Protein AF-A0AAN5CM07-F1 (afdb_monomer_lite)

Foldseek 3Di:
DDDDDDDPDDDDDDPPVVVFKDKAFDAPVCLVLQLCCCLPPVCVPPPLSVVLVPHSVQCSLVSSVQSVQQNVDRPKIFIAGVPPRHTDDIWGKHKDFPPDPDPDSPDDHDPSVVVVVVVVCVVCVCVCVVPVVDGMDMDTPDD

Sequence (143 aa):
RLISAVAHKYASPSGILASKYDFLPAAASDKGEIMDATLTTFFAVEPHIRALGITREKGRDLVDAIVSKSLKYPHSMMVVHRDSGKLIGVRLMSEWQRDSKEEVLHIELDEGSTILLSILDNLKSEFWNIRADAKKVLRREIT

Secondary structure (DSSP, 8-state):
---------PPPSSTTTTTTEEEEE--GGGHHHHHHHIIIIIHHH-HHHHHTT--TTTTHHHHHHHHHHHHTSTT-EEEEETTT--EEEEEEEEEEETT-----------HHHHHHHHHHHHHHTTHHHHTTT-SEEEEEEE-

Structure (mmCIF, N/CA/C/O backbone):
data_AF-A0AAN5CM07-F1
#
_entry.id   AF-A0AAN5CM07-F1
#
loop_
_atom_site.group_PDB
_atom_site.id
_atom_site.type_symbol
_atom_site.label_atom_id
_atom_site.label_alt_id
_atom_site.label_comp_id
_atom_site.label_asym_id
_atom_site.label_entity_id
_atom_site.label_seq_id
_atom_site.pdbx_PDB_ins_code
_atom_site.Cartn_x
_atom_site.Cartn_y
_atom_site.Cartn_z
_atom_site.occupancy
_atom_site.B_iso_or_equiv
_atom_site.auth_seq_id
_atom_site.auth_comp_id
_atom_site.auth_asym_id
_atom_site.auth_atom_id
_atom_site.pdbx_PDB_model_num
ATOM 1 N N . ARG A 1 1 ? -36.993 -8.004 -16.636 1.00 39.44 1 ARG A N 1
ATOM 2 C CA . ARG A 1 1 ? -35.643 -7.941 -17.249 1.00 39.44 1 ARG A CA 1
ATOM 3 C C . ARG A 1 1 ? -34.659 -8.426 -16.192 1.00 39.44 1 ARG A C 1
ATOM 5 O O . ARG A 1 1 ? -34.538 -7.773 -15.169 1.00 39.44 1 ARG A O 1
ATOM 12 N N . LEU A 1 2 ? -34.118 -9.630 -16.378 1.00 33.09 2 LEU A N 1
ATOM 13 C CA . LEU A 1 2 ? -33.262 -10.343 -15.425 1.00 33.09 2 LEU A CA 1
ATOM 14 C C . LEU A 1 2 ? -31.828 -9.802 -15.492 1.00 33.09 2 LEU A C 1
ATOM 16 O O . LEU A 1 2 ? -31.260 -9.754 -16.580 1.00 33.09 2 LEU A O 1
ATOM 20 N N . ILE A 1 3 ? -31.248 -9.438 -14.348 1.00 35.47 3 ILE A N 1
ATOM 21 C CA . ILE A 1 3 ? -29.801 -9.250 -14.202 1.00 35.47 3 ILE A CA 1
ATOM 22 C C . ILE A 1 3 ? -29.257 -10.560 -13.630 1.00 35.47 3 ILE A C 1
ATOM 24 O O . ILE A 1 3 ? -29.537 -10.917 -12.489 1.00 35.47 3 ILE A O 1
ATOM 28 N N . SER A 1 4 ? -28.532 -11.302 -14.463 1.00 34.19 4 SER A N 1
ATOM 29 C CA . SER A 1 4 ? -27.720 -12.442 -14.048 1.00 34.19 4 SER A CA 1
ATOM 30 C C . SER A 1 4 ? -26.431 -11.898 -13.432 1.00 34.19 4 SER A C 1
ATOM 32 O O . SER A 1 4 ? -25.630 -11.281 -14.131 1.00 34.19 4 SER A O 1
ATOM 34 N N . ALA A 1 5 ? -26.246 -12.093 -12.128 1.00 38.06 5 ALA A N 1
ATOM 35 C CA . ALA A 1 5 ? -24.957 -11.908 -11.474 1.00 38.06 5 ALA A CA 1
ATOM 36 C C . ALA A 1 5 ? -24.339 -13.293 -11.251 1.00 38.06 5 ALA A C 1
ATOM 38 O O . ALA A 1 5 ? -24.848 -14.109 -10.481 1.00 38.06 5 ALA A O 1
ATOM 39 N N . VAL A 1 6 ? -23.260 -13.566 -11.980 1.00 37.81 6 VAL A N 1
ATOM 40 C CA . VAL A 1 6 ? -22.440 -14.770 -11.837 1.00 37.81 6 VAL A CA 1
ATOM 41 C C . VAL A 1 6 ? -21.698 -14.677 -10.505 1.00 37.81 6 VAL A C 1
ATOM 43 O O . VAL A 1 6 ? -20.747 -13.914 -10.358 1.00 37.81 6 VAL A O 1
ATOM 46 N N . ALA A 1 7 ? -22.149 -15.445 -9.515 1.00 36.16 7 ALA A N 1
ATOM 47 C CA . ALA A 1 7 ? -21.448 -15.606 -8.251 1.00 36.16 7 ALA A CA 1
ATOM 48 C C . ALA A 1 7 ? -20.223 -16.512 -8.462 1.00 36.16 7 ALA A C 1
ATOM 50 O O . ALA A 1 7 ? -20.344 -17.737 -8.542 1.00 36.16 7 ALA A O 1
ATOM 51 N N . HIS A 1 8 ? -19.029 -15.921 -8.553 1.00 37.41 8 HIS A N 1
ATOM 52 C CA . HIS A 1 8 ? -17.783 -16.679 -8.473 1.00 37.41 8 HIS A CA 1
ATOM 53 C C . HIS A 1 8 ? -17.587 -17.189 -7.042 1.00 37.41 8 HIS A C 1
ATOM 55 O O . HIS A 1 8 ? -17.254 -16.451 -6.117 1.00 37.41 8 HIS A O 1
ATOM 61 N N . LYS A 1 9 ? -17.834 -18.486 -6.872 1.00 38.28 9 LYS A N 1
ATOM 62 C CA . LYS A 1 9 ? -17.704 -1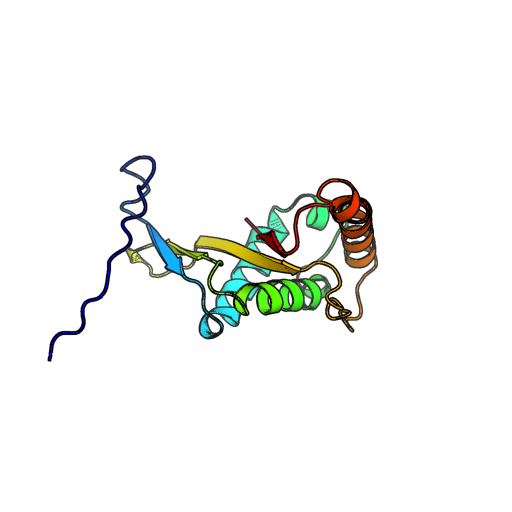9.231 -5.622 1.00 38.28 9 LYS A CA 1
ATOM 63 C C . LYS A 1 9 ? -16.217 -19.491 -5.346 1.00 38.28 9 LYS A C 1
ATOM 65 O O . LYS A 1 9 ? -15.675 -20.502 -5.785 1.00 38.28 9 LYS A O 1
ATOM 70 N N . TYR A 1 10 ? -15.539 -18.576 -4.657 1.00 43.06 10 TYR A N 1
ATOM 71 C CA . TYR A 1 10 ? -14.196 -18.850 -4.143 1.00 43.06 10 TYR A CA 1
ATOM 72 C C . TYR A 1 10 ? -14.294 -19.854 -2.988 1.00 43.06 10 TYR A C 1
ATOM 74 O O . TYR A 1 10 ? -15.028 -19.647 -2.022 1.00 43.06 10 TYR A O 1
ATOM 82 N N . ALA A 1 11 ? -13.594 -20.981 -3.122 1.00 44.69 11 ALA A N 1
ATOM 83 C CA . ALA A 1 11 ? -13.529 -22.018 -2.104 1.00 44.69 11 ALA A CA 1
ATOM 84 C C . ALA A 1 11 ? -12.852 -21.470 -0.837 1.00 44.69 11 ALA A C 1
ATOM 86 O O . ALA A 1 11 ? -11.700 -21.042 -0.871 1.00 44.69 11 ALA A O 1
ATOM 87 N N . SER A 1 12 ? -13.582 -21.484 0.277 1.00 44.81 12 SER A N 1
ATOM 88 C CA . SER A 1 12 ? -13.066 -21.129 1.598 1.00 44.81 12 SER A CA 1
ATOM 89 C C . SER A 1 12 ? -12.184 -22.263 2.144 1.00 44.81 12 SER A C 1
ATOM 91 O O . SER A 1 12 ? -12.632 -23.412 2.188 1.00 44.81 12 SER A O 1
ATOM 93 N N . PRO A 1 13 ? -10.961 -21.969 2.621 1.00 46.97 13 PRO A N 1
ATOM 94 C CA . PRO A 1 13 ? -10.234 -22.869 3.501 1.00 46.97 13 PRO A CA 1
ATOM 95 C C . PRO A 1 13 ? -10.862 -22.814 4.908 1.00 46.97 13 PRO A C 1
ATOM 97 O O . PRO A 1 13 ? -11.119 -21.728 5.421 1.00 46.97 13 PRO A O 1
ATOM 100 N N . SER A 1 14 ? -11.110 -23.995 5.488 1.00 47.66 14 SER A N 1
ATOM 101 C CA . SER A 1 14 ? -11.510 -24.281 6.885 1.00 47.66 14 SER A CA 1
ATOM 102 C C . SER A 1 14 ? -12.763 -23.560 7.441 1.00 47.66 14 SER A C 1
ATOM 104 O O . SER A 1 14 ? -12.740 -22.443 7.959 1.00 47.66 14 SER A O 1
ATOM 106 N N . GLY A 1 15 ? -13.887 -24.287 7.424 1.00 51.72 15 GLY A N 1
ATOM 107 C CA . GLY A 1 15 ? -15.261 -23.826 7.683 1.00 51.72 15 GLY A CA 1
ATOM 108 C C . GLY A 1 15 ? -15.652 -23.369 9.100 1.00 51.72 15 GLY A C 1
ATOM 109 O O . GLY A 1 15 ? -16.828 -23.454 9.429 1.00 51.72 15 GLY A O 1
ATOM 110 N N . ILE A 1 16 ? -14.729 -22.867 9.929 1.00 51.22 16 ILE A N 1
ATOM 111 C CA . ILE A 1 16 ? -15.058 -22.250 11.238 1.00 51.22 16 ILE A CA 1
ATOM 112 C C . ILE A 1 16 ? -14.612 -20.777 11.314 1.00 51.22 16 ILE A C 1
ATOM 114 O O . ILE A 1 16 ? -15.244 -19.975 11.997 1.00 51.22 16 ILE A O 1
ATOM 118 N N . LEU A 1 17 ? -13.558 -20.380 10.587 1.00 50.69 17 LEU A N 1
ATOM 119 C CA . LEU A 1 17 ? -13.116 -18.977 10.523 1.00 50.69 17 LEU A CA 1
ATOM 120 C C . LEU A 1 17 ? -13.821 -18.207 9.403 1.00 50.69 17 LEU A C 1
ATOM 122 O O . LEU A 1 17 ? -14.222 -17.064 9.603 1.00 50.69 17 LEU A O 1
ATOM 126 N N . ALA A 1 18 ? -14.060 -18.842 8.254 1.00 57.78 18 ALA A N 1
ATOM 127 C CA . ALA A 1 18 ? -14.735 -18.203 7.123 1.00 57.78 18 ALA A CA 1
ATOM 128 C C . ALA A 1 18 ? -16.222 -17.884 7.366 1.00 57.78 18 ALA A C 1
ATOM 130 O O . ALA A 1 18 ? -16.841 -17.175 6.576 1.00 57.78 18 ALA A O 1
ATOM 131 N N . SER A 1 19 ? -16.814 -18.386 8.454 1.00 72.44 19 SER A N 1
ATOM 132 C CA . SER A 1 19 ? -18.175 -18.017 8.847 1.00 72.44 19 SER A CA 1
ATOM 133 C C . SER A 1 19 ? -18.252 -16.672 9.578 1.00 72.44 19 SER A C 1
ATOM 135 O O . SER A 1 19 ? -19.352 -16.139 9.690 1.00 72.44 19 SER A O 1
ATOM 137 N N . LYS A 1 20 ? -17.126 -16.128 10.067 1.00 91.56 20 LYS A N 1
ATOM 138 C CA . LYS A 1 20 ? -17.069 -14.862 10.827 1.00 91.56 20 LYS A CA 1
ATOM 139 C C . LYS A 1 20 ? -16.613 -13.661 10.004 1.00 91.56 20 LYS A C 1
ATOM 141 O O . LYS A 1 20 ? -16.763 -12.527 10.452 1.00 91.56 20 LYS A O 1
ATOM 146 N N . TYR A 1 21 ? -16.048 -13.905 8.826 1.00 94.12 21 TYR A N 1
ATOM 147 C CA . TYR A 1 21 ? -15.441 -12.866 8.008 1.00 94.12 21 TYR A CA 1
ATOM 148 C C . TYR A 1 21 ? -15.981 -12.892 6.586 1.00 94.12 21 TYR A C 1
ATOM 150 O O . TYR A 1 21 ? -16.198 -13.962 6.013 1.00 94.12 21 TYR A O 1
ATOM 158 N N . ASP A 1 22 ? -16.149 -11.704 6.023 1.00 93.88 22 ASP A N 1
ATOM 159 C CA . ASP A 1 22 ? -16.424 -11.500 4.612 1.00 93.88 22 ASP A CA 1
ATOM 160 C C . ASP A 1 22 ? -15.166 -11.049 3.887 1.00 93.88 22 ASP A C 1
ATOM 162 O O . ASP A 1 22 ? -14.397 -10.225 4.380 1.00 93.88 22 ASP A O 1
ATOM 166 N N . PHE A 1 23 ? -14.973 -11.610 2.697 1.00 94.19 23 PHE A N 1
ATOM 167 C CA . PHE A 1 23 ? -13.895 -11.258 1.787 1.00 94.19 23 PHE A CA 1
ATOM 168 C C . PHE A 1 23 ? -14.512 -10.460 0.649 1.00 94.19 23 PHE A C 1
ATOM 170 O O . PHE A 1 23 ? -15.207 -11.019 -0.201 1.00 94.19 23 PHE A O 1
ATOM 177 N N . LEU A 1 24 ? -14.286 -9.153 0.659 1.00 95.44 24 LEU A N 1
ATOM 178 C CA . LEU A 1 24 ? -14.923 -8.210 -0.253 1.00 95.44 24 LEU A CA 1
ATOM 179 C C . LEU A 1 24 ? -13.877 -7.630 -1.212 1.00 95.44 24 LEU A C 1
ATOM 181 O O . LEU A 1 24 ? -12.752 -7.384 -0.781 1.00 95.44 24 LEU A O 1
ATOM 185 N N . PRO A 1 25 ? -14.198 -7.403 -2.496 1.00 97.31 25 PRO A N 1
ATOM 186 C CA . PRO A 1 25 ? -13.335 -6.619 -3.374 1.00 97.31 25 PRO A CA 1
ATOM 187 C C . PRO A 1 25 ? -13.120 -5.220 -2.792 1.00 97.31 25 PRO A C 1
ATOM 189 O O . PRO A 1 25 ? -14.076 -4.598 -2.336 1.00 97.31 25 PRO A O 1
ATOM 192 N N . ALA A 1 26 ? -11.881 -4.734 -2.818 1.00 97.38 26 ALA A N 1
ATOM 193 C CA . ALA A 1 26 ? -11.573 -3.364 -2.430 1.00 97.38 26 ALA A CA 1
ATOM 194 C C . ALA A 1 26 ? -11.817 -2.413 -3.609 1.00 97.38 26 ALA A C 1
ATOM 196 O O . ALA A 1 26 ? -11.398 -2.693 -4.738 1.00 97.38 26 ALA A O 1
ATOM 197 N N . ALA A 1 27 ? -12.450 -1.277 -3.344 1.00 95.12 27 ALA A N 1
ATOM 198 C CA . ALA A 1 27 ? -12.714 -0.225 -4.314 1.00 95.12 27 ALA 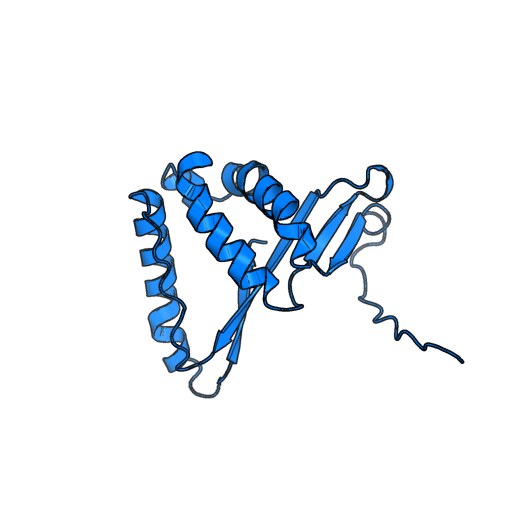A CA 1
ATOM 199 C C . ALA A 1 27 ? -12.042 1.094 -3.907 1.00 95.12 27 ALA A C 1
ATOM 201 O O . ALA A 1 27 ? -11.616 1.290 -2.771 1.00 95.12 27 ALA A O 1
ATOM 202 N N . ALA A 1 28 ? -11.976 2.044 -4.843 1.00 96.00 28 ALA A N 1
ATOM 203 C CA . ALA A 1 28 ? -11.409 3.369 -4.585 1.00 96.00 28 ALA A CA 1
ATOM 204 C C . ALA A 1 28 ? -12.130 4.131 -3.451 1.00 96.00 28 ALA A C 1
ATOM 206 O O . ALA A 1 28 ? -11.499 4.939 -2.771 1.00 96.00 28 ALA A O 1
ATOM 207 N N . SER A 1 29 ? -13.421 3.857 -3.224 1.00 96.44 29 SER A N 1
ATOM 208 C CA . SER A 1 29 ? -14.201 4.407 -2.104 1.00 96.44 29 SER A CA 1
ATOM 209 C C . SER A 1 29 ? -13.664 3.997 -0.734 1.00 96.44 29 SER A C 1
ATOM 211 O O . SER A 1 29 ? -13.831 4.739 0.228 1.00 96.44 29 SER A O 1
ATOM 213 N N . ASP A 1 30 ? -12.980 2.857 -0.656 1.00 96.88 30 ASP A N 1
ATOM 214 C CA . ASP A 1 30 ? -12.538 2.253 0.603 1.00 96.88 30 ASP A CA 1
ATOM 215 C C . ASP A 1 30 ? -11.140 2.744 1.013 1.00 96.88 30 ASP A C 1
ATOM 217 O O . ASP A 1 30 ? -10.605 2.355 2.052 1.00 96.88 30 ASP A O 1
ATOM 221 N N . LYS A 1 31 ? -10.529 3.623 0.200 1.00 97.19 31 LYS A N 1
ATOM 222 C CA . LYS A 1 31 ? -9.154 4.112 0.376 1.00 97.19 31 LYS A CA 1
ATOM 223 C C . LYS A 1 31 ? -8.883 4.594 1.801 1.00 97.19 31 LYS A C 1
ATOM 225 O O . LYS A 1 31 ? -7.855 4.228 2.358 1.00 97.19 31 LYS A O 1
ATOM 230 N N . GLY A 1 32 ? -9.780 5.393 2.381 1.00 96.94 32 GLY A N 1
ATOM 231 C CA . GLY A 1 32 ? -9.593 5.952 3.724 1.00 96.94 32 GLY A CA 1
ATOM 232 C C . GLY A 1 32 ? -9.444 4.869 4.796 1.00 96.94 32 GLY A C 1
ATOM 233 O O . GLY A 1 32 ? -8.451 4.849 5.517 1.00 96.94 32 GLY A O 1
ATOM 234 N N . GLU A 1 33 ? -10.375 3.914 4.834 1.00 96.12 33 GLU A N 1
ATOM 235 C CA . GLU A 1 33 ? -10.361 2.830 5.824 1.00 96.12 33 GLU A CA 1
ATOM 236 C C . GLU A 1 33 ? -9.145 1.904 5.644 1.00 96.12 33 GLU A C 1
ATOM 238 O O . GLU A 1 33 ? -8.502 1.501 6.615 1.00 96.12 33 GLU A O 1
ATOM 243 N N . ILE A 1 34 ? -8.769 1.621 4.392 1.00 97.19 34 ILE A N 1
ATOM 244 C CA . ILE A 1 34 ? -7.584 0.817 4.060 1.00 97.19 34 ILE A 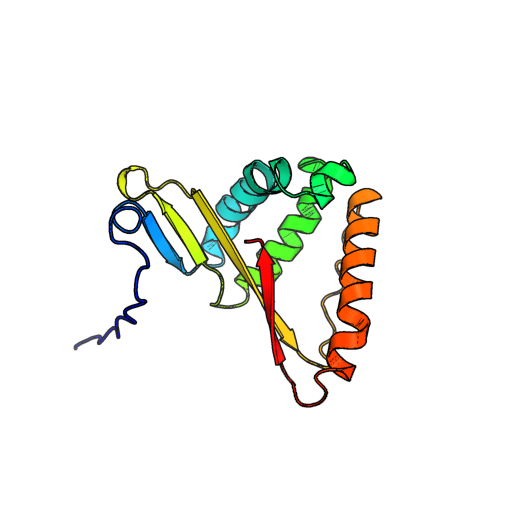CA 1
ATOM 245 C C . ILE A 1 34 ? -6.293 1.522 4.492 1.00 97.19 34 ILE A C 1
ATOM 247 O O . ILE A 1 34 ? -5.387 0.873 5.026 1.00 97.19 34 ILE A O 1
ATOM 251 N N . MET A 1 35 ? -6.189 2.836 4.271 1.00 96.56 35 MET A N 1
ATOM 252 C CA . MET A 1 35 ? -5.040 3.623 4.722 1.00 96.56 35 MET A CA 1
ATOM 253 C C . MET A 1 35 ? -4.911 3.582 6.241 1.00 96.56 35 MET A C 1
ATOM 255 O O . MET A 1 35 ? -3.827 3.283 6.746 1.00 96.56 35 MET A O 1
ATOM 259 N N . ASP A 1 36 ? -6.009 3.806 6.960 1.00 95.06 36 ASP A N 1
ATOM 260 C CA . ASP A 1 36 ? -6.023 3.777 8.421 1.00 95.06 36 ASP A CA 1
ATOM 261 C C . ASP A 1 36 ? -5.629 2.395 8.952 1.00 95.06 36 ASP A C 1
ATOM 263 O O . ASP A 1 36 ? -4.768 2.286 9.829 1.00 95.06 36 ASP A O 1
ATOM 267 N N . ALA A 1 37 ? -6.177 1.315 8.389 1.00 93.38 37 ALA A N 1
ATOM 268 C CA . ALA A 1 37 ? -5.809 -0.048 8.769 1.00 93.38 37 ALA A CA 1
ATOM 269 C C . ALA A 1 37 ? -4.323 -0.346 8.505 1.00 93.38 37 ALA A C 1
ATOM 271 O O . ALA A 1 37 ? -3.647 -0.946 9.347 1.00 93.38 37 ALA A O 1
ATOM 272 N N . THR A 1 38 ? -3.788 0.115 7.373 1.00 94.44 38 THR A N 1
ATOM 273 C CA . THR A 1 38 ? -2.381 -0.093 7.000 1.00 94.44 38 THR A CA 1
ATOM 274 C C . THR A 1 38 ? -1.440 0.673 7.934 1.00 94.44 38 THR A C 1
ATOM 276 O O . THR A 1 38 ? -0.509 0.100 8.503 1.00 94.44 38 THR A O 1
ATOM 279 N N . LEU A 1 39 ? -1.709 1.957 8.173 1.00 93.62 39 LEU A N 1
ATOM 280 C CA . LEU A 1 39 ? -0.888 2.793 9.052 1.00 93.62 39 LEU A CA 1
ATOM 281 C C . LEU A 1 39 ? -0.995 2.368 10.518 1.00 93.62 39 LEU A C 1
ATOM 283 O O . LEU A 1 39 ? -0.040 2.510 11.276 1.00 93.62 39 LEU A O 1
ATOM 287 N N . THR A 1 40 ? -2.132 1.827 10.953 1.00 90.69 40 THR A N 1
ATOM 288 C CA . THR A 1 40 ? -2.304 1.429 12.355 1.00 90.69 40 THR A CA 1
ATOM 289 C C . THR A 1 40 ? -1.801 0.023 12.645 1.00 90.69 40 THR A C 1
ATOM 291 O O . THR A 1 40 ? -1.047 -0.161 13.604 1.00 90.69 40 THR A O 1
ATOM 294 N N . THR A 1 41 ? -2.205 -0.951 11.832 1.00 88.44 41 THR A N 1
ATOM 295 C CA . THR A 1 41 ? -2.021 -2.377 12.119 1.00 88.44 41 THR A CA 1
ATOM 296 C C . THR A 1 41 ? -0.796 -2.924 11.404 1.00 88.44 41 THR A C 1
ATOM 298 O O . THR A 1 41 ? 0.076 -3.489 12.059 1.00 88.44 41 THR A O 1
ATOM 301 N N . PHE A 1 42 ? -0.681 -2.708 10.090 1.00 89.38 42 PHE A N 1
ATOM 302 C CA . PHE A 1 42 ? 0.433 -3.246 9.303 1.00 89.38 42 PHE A CA 1
ATOM 303 C C . PHE A 1 42 ? 1.772 -2.634 9.733 1.00 89.38 42 PHE A C 1
ATOM 305 O O . PHE A 1 42 ? 2.699 -3.367 10.060 1.00 89.38 42 PHE A O 1
ATOM 312 N N . PHE A 1 43 ? 1.849 -1.309 9.876 1.00 91.12 43 PHE A N 1
ATOM 313 C CA . PHE A 1 43 ? 3.067 -0.624 10.340 1.00 91.12 43 PHE A CA 1
ATOM 314 C C . PHE A 1 43 ? 3.555 -1.089 11.719 1.00 91.12 43 PHE A C 1
ATOM 316 O O . PHE A 1 43 ? 4.750 -1.061 11.999 1.00 91.12 43 PHE A O 1
ATOM 323 N N . ALA A 1 44 ? 2.645 -1.527 12.594 1.00 88.19 44 ALA A N 1
ATOM 324 C CA . ALA A 1 44 ? 3.014 -2.001 13.924 1.00 88.19 44 ALA A CA 1
ATOM 325 C C . ALA A 1 44 ? 3.708 -3.374 13.901 1.00 88.19 44 ALA A C 1
ATOM 327 O O . ALA A 1 44 ? 4.396 -3.722 14.862 1.00 88.19 44 ALA A O 1
ATOM 328 N N . VAL A 1 45 ? 3.522 -4.160 12.836 1.00 90.62 45 VAL A N 1
ATOM 329 C CA . VAL A 1 45 ? 3.998 -5.550 12.754 1.00 90.62 45 VAL A CA 1
ATOM 330 C C . VAL A 1 45 ? 4.988 -5.795 11.616 1.00 90.62 45 VAL A C 1
ATOM 332 O O . VAL A 1 45 ? 5.752 -6.753 11.704 1.00 90.62 45 VAL A O 1
ATOM 335 N N . GLU A 1 46 ? 5.011 -4.947 10.584 1.00 91.69 46 GLU A N 1
ATOM 336 C CA . GLU A 1 46 ? 5.865 -5.120 9.407 1.00 91.69 46 GLU A CA 1
ATOM 337 C C . GLU A 1 46 ? 7.359 -4.971 9.782 1.00 91.69 46 GLU A C 1
ATOM 339 O O . GLU A 1 46 ? 7.756 -3.956 10.369 1.00 91.69 46 GLU A O 1
ATOM 344 N N . PRO A 1 47 ? 8.201 -5.984 9.494 1.00 92.94 47 PRO A N 1
ATOM 345 C CA . PRO A 1 47 ? 9.596 -6.001 9.926 1.00 92.94 47 PRO A CA 1
ATOM 346 C C . PRO A 1 47 ? 10.455 -4.830 9.440 1.00 92.94 47 PRO A C 1
ATOM 348 O O . PRO A 1 47 ? 11.238 -4.310 10.235 1.00 92.94 47 PRO A O 1
ATOM 351 N N . HIS A 1 48 ? 10.342 -4.410 8.179 1.00 92.88 48 HIS A N 1
ATOM 352 C CA . HIS A 1 48 ? 11.164 -3.331 7.624 1.00 92.88 48 HIS A CA 1
ATOM 353 C C . HIS A 1 48 ? 10.773 -1.966 8.196 1.00 92.88 48 HIS A C 1
ATOM 355 O O . HIS A 1 48 ? 11.658 -1.215 8.595 1.00 92.88 48 HIS A O 1
ATOM 361 N N . ILE A 1 49 ? 9.476 -1.669 8.319 1.00 92.69 49 ILE A N 1
ATOM 362 C CA . ILE A 1 49 ? 8.939 -0.471 8.973 1.00 92.69 49 ILE A CA 1
ATOM 363 C C . ILE A 1 49 ? 9.513 -0.360 10.385 1.00 92.69 49 ILE A C 1
ATOM 365 O O . ILE A 1 49 ? 10.049 0.684 10.760 1.00 92.69 49 ILE A O 1
ATOM 369 N N . ARG A 1 50 ? 9.472 -1.456 11.156 1.00 93.12 50 ARG A N 1
ATOM 370 C CA . ARG A 1 50 ? 10.018 -1.488 12.520 1.00 93.12 50 ARG A CA 1
ATOM 371 C C . ARG A 1 50 ? 11.536 -1.345 12.555 1.00 93.12 50 ARG A C 1
ATOM 373 O O . ARG A 1 50 ? 12.044 -0.608 13.394 1.00 93.12 50 ARG A O 1
ATOM 380 N N . ALA A 1 51 ? 12.252 -2.051 11.683 1.00 95.12 51 ALA A N 1
ATOM 381 C CA . ALA A 1 51 ? 13.713 -2.039 11.650 1.00 95.12 51 ALA A CA 1
ATOM 382 C C . ALA A 1 51 ? 14.279 -0.677 11.223 1.00 95.12 51 ALA A C 1
ATOM 384 O O . ALA A 1 51 ? 15.302 -0.248 11.747 1.00 95.12 51 ALA A O 1
ATOM 385 N N . LEU A 1 52 ? 13.597 0.004 10.302 1.00 94.19 52 LEU A N 1
ATOM 386 C CA . LEU A 1 52 ? 13.997 1.303 9.762 1.00 94.19 52 LEU A CA 1
ATOM 387 C C . LEU A 1 52 ? 13.402 2.481 10.548 1.00 94.19 52 LEU A C 1
ATOM 389 O O . LEU A 1 52 ? 13.640 3.632 10.197 1.00 94.19 52 LEU A O 1
ATOM 393 N N . GLY A 1 53 ? 12.632 2.213 11.610 1.00 92.00 53 GLY A N 1
ATOM 394 C CA . GLY A 1 53 ? 12.048 3.250 12.462 1.00 92.00 53 GLY A CA 1
ATOM 395 C C . GLY A 1 53 ? 11.051 4.161 11.739 1.00 92.00 53 GLY A C 1
ATOM 396 O O . GLY A 1 53 ? 10.895 5.322 12.123 1.00 92.00 53 GLY A O 1
ATOM 397 N N . ILE A 1 54 ? 10.383 3.658 10.696 1.00 92.38 54 ILE A N 1
ATOM 398 C CA . ILE A 1 54 ? 9.415 4.432 9.913 1.00 92.38 54 ILE A CA 1
ATOM 399 C C . ILE A 1 54 ? 8.148 4.599 10.759 1.00 92.38 54 ILE A C 1
ATOM 401 O O . ILE A 1 54 ? 7.486 3.626 11.125 1.00 92.38 54 ILE A O 1
ATOM 405 N N . THR A 1 55 ? 7.806 5.843 11.099 1.00 91.50 55 THR A N 1
ATOM 406 C CA . THR A 1 55 ? 6.595 6.138 11.880 1.00 91.50 55 THR A CA 1
ATOM 407 C C . THR A 1 55 ? 5.376 6.237 10.967 1.00 91.50 55 THR A C 1
ATOM 409 O O . THR A 1 55 ? 5.498 6.377 9.749 1.00 91.50 55 THR A O 1
ATOM 412 N N . ARG A 1 56 ? 4.175 6.196 11.551 1.00 91.44 56 ARG A N 1
ATOM 413 C CA . ARG A 1 56 ? 2.918 6.326 10.797 1.00 91.44 56 ARG A CA 1
ATOM 414 C C . ARG A 1 56 ? 2.839 7.655 10.054 1.00 91.44 56 ARG A C 1
ATOM 416 O O . ARG A 1 56 ? 2.385 7.703 8.920 1.00 91.44 56 ARG A O 1
ATOM 423 N N . GLU A 1 57 ? 3.297 8.721 10.698 1.00 89.81 57 GLU A N 1
ATOM 424 C CA . GLU A 1 57 ? 3.280 10.076 10.156 1.00 89.81 57 GLU A CA 1
ATOM 425 C C . GLU A 1 57 ? 4.214 10.178 8.949 1.00 89.81 57 GLU A C 1
ATOM 427 O O . GLU A 1 57 ? 3.821 10.713 7.918 1.00 89.81 57 GLU A O 1
ATOM 432 N N . LYS A 1 58 ? 5.420 9.603 9.053 1.00 87.69 58 LYS A N 1
ATOM 433 C CA . LYS A 1 58 ? 6.428 9.631 7.985 1.00 87.69 58 LYS A CA 1
ATOM 434 C C . LYS A 1 58 ? 6.088 8.708 6.815 1.00 87.69 58 LYS A C 1
ATOM 436 O O . LYS A 1 58 ? 6.255 9.086 5.664 1.00 87.69 58 LYS A O 1
ATOM 441 N N . GLY A 1 59 ? 5.559 7.517 7.090 1.00 89.00 59 GLY A N 1
ATOM 442 C CA . GLY A 1 59 ? 5.188 6.557 6.049 1.00 89.00 59 GLY A CA 1
ATOM 443 C C . GLY A 1 59 ? 3.820 6.808 5.413 1.00 89.00 59 GLY A C 1
ATOM 444 O O . GLY A 1 59 ? 3.403 6.025 4.559 1.00 89.00 59 GLY A O 1
ATOM 445 N N . ARG A 1 60 ? 3.104 7.869 5.809 1.00 91.75 60 ARG A N 1
ATOM 446 C CA . ARG A 1 60 ? 1.750 8.160 5.325 1.00 91.75 60 ARG A CA 1
ATOM 447 C C . ARG A 1 60 ? 1.690 8.285 3.804 1.00 91.75 60 ARG A C 1
ATOM 449 O O . ARG A 1 60 ? 0.810 7.691 3.185 1.00 91.75 60 ARG A O 1
ATOM 456 N N . ASP A 1 61 ? 2.627 9.017 3.213 1.00 89.69 61 ASP A N 1
ATOM 457 C CA . ASP A 1 61 ? 2.642 9.272 1.770 1.00 89.69 61 ASP A CA 1
ATOM 458 C C . ASP A 1 61 ? 3.077 8.036 0.978 1.00 89.69 61 ASP A C 1
ATOM 460 O O . ASP A 1 61 ? 2.520 7.745 -0.082 1.00 89.69 61 ASP A O 1
ATOM 464 N N . LEU A 1 62 ? 3.990 7.236 1.540 1.00 89.25 62 LEU A N 1
ATOM 465 C CA . LEU A 1 62 ? 4.334 5.921 1.001 1.00 89.25 62 LEU A CA 1
ATOM 466 C C . LEU A 1 62 ? 3.102 4.999 0.968 1.00 89.25 62 LEU A C 1
ATOM 468 O O . LEU A 1 62 ? 2.829 4.358 -0.048 1.00 89.25 62 LEU A O 1
ATOM 472 N N . VAL A 1 63 ? 2.328 4.951 2.056 1.00 92.56 63 VAL A N 1
ATOM 473 C CA . VAL A 1 63 ? 1.087 4.164 2.110 1.00 92.56 63 VAL A CA 1
ATOM 474 C C . VAL A 1 63 ? 0.047 4.708 1.140 1.00 92.56 63 VAL A C 1
ATOM 476 O O . VAL A 1 63 ? -0.573 3.917 0.432 1.00 92.56 63 VAL A O 1
ATOM 479 N N . ASP A 1 64 ? -0.135 6.027 1.059 1.00 93.31 64 ASP A N 1
ATOM 480 C CA . ASP A 1 64 ? -1.078 6.637 0.117 1.00 93.31 64 ASP A CA 1
ATOM 481 C C . ASP A 1 64 ? -0.762 6.233 -1.324 1.00 93.31 64 ASP A C 1
ATOM 483 O O . ASP A 1 64 ? -1.658 5.804 -2.056 1.00 93.31 64 ASP A O 1
ATOM 487 N N . ALA A 1 65 ? 0.515 6.287 -1.704 1.00 91.00 65 ALA A N 1
ATOM 488 C CA . ALA A 1 65 ? 0.991 5.865 -3.011 1.00 91.00 65 ALA A CA 1
ATOM 489 C C . ALA A 1 65 ? 0.684 4.385 -3.290 1.00 91.00 65 ALA A C 1
ATOM 491 O O . ALA A 1 65 ? 0.121 4.050 -4.338 1.00 91.00 65 ALA A O 1
ATOM 492 N N . ILE A 1 66 ? 1.001 3.496 -2.343 1.00 92.19 66 ILE A N 1
ATOM 493 C CA . ILE A 1 66 ? 0.768 2.050 -2.475 1.00 92.19 66 ILE A CA 1
ATOM 494 C C . ILE A 1 66 ? -0.729 1.736 -2.581 1.00 92.19 66 ILE A C 1
ATOM 496 O O . ILE A 1 66 ? -1.146 0.995 -3.479 1.00 92.19 66 ILE A O 1
ATOM 500 N N . VAL A 1 67 ? -1.547 2.305 -1.692 1.00 95.62 67 VAL A N 1
ATOM 501 C CA . VAL A 1 67 ? 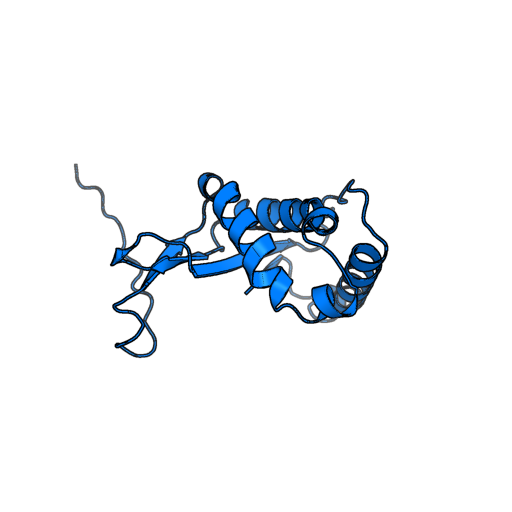-2.999 2.089 -1.669 1.00 95.62 67 VAL A CA 1
ATOM 502 C C . VAL A 1 67 ? -3.626 2.640 -2.945 1.00 95.62 67 VAL A C 1
ATOM 504 O O . VAL A 1 67 ? -4.362 1.922 -3.622 1.00 95.62 67 VAL A O 1
ATOM 507 N N . SER A 1 68 ? -3.278 3.866 -3.341 1.00 94.50 68 SER A N 1
ATOM 508 C CA . SER A 1 68 ? -3.789 4.483 -4.570 1.00 94.50 68 SER A CA 1
ATOM 509 C C . SER A 1 68 ? -3.440 3.658 -5.802 1.00 94.50 68 SER A C 1
ATOM 511 O O . SER A 1 68 ? -4.312 3.407 -6.630 1.00 94.50 68 SER A O 1
ATOM 513 N N . LYS A 1 69 ? -2.193 3.182 -5.918 1.00 92.75 69 LYS A N 1
ATOM 514 C CA . LYS A 1 69 ? -1.768 2.311 -7.024 1.00 92.75 69 LYS A CA 1
ATOM 515 C C . LYS A 1 69 ? -2.554 0.999 -7.042 1.00 92.75 69 LYS A C 1
ATOM 517 O O . LYS A 1 69 ? -2.937 0.537 -8.113 1.00 92.75 69 LYS A O 1
ATOM 522 N N . SER A 1 70 ? -2.803 0.409 -5.876 1.00 95.44 70 SER A N 1
ATOM 523 C CA . SER A 1 70 ? -3.475 -0.891 -5.754 1.00 95.44 70 SER A CA 1
ATOM 524 C C . SER A 1 70 ? -4.973 -0.821 -6.061 1.00 95.44 70 SER A C 1
ATOM 526 O O . SER A 1 70 ? -5.525 -1.743 -6.656 1.00 95.44 70 SER A O 1
ATOM 528 N N . LEU A 1 71 ? -5.634 0.286 -5.711 1.00 96.12 71 LEU A N 1
ATOM 529 C CA . LEU A 1 71 ? -7.071 0.483 -5.940 1.00 96.12 71 LEU A CA 1
ATOM 530 C C . LEU A 1 71 ? -7.415 0.951 -7.364 1.00 96.12 71 LEU A C 1
ATOM 532 O O . LEU A 1 71 ? -8.592 1.017 -7.714 1.00 96.12 71 LEU A O 1
ATOM 536 N N . LYS A 1 72 ? -6.413 1.219 -8.217 1.00 94.38 72 LYS A N 1
ATOM 537 C CA . LYS A 1 72 ? -6.614 1.410 -9.668 1.00 94.38 72 LYS A CA 1
ATOM 538 C C . LYS A 1 72 ? -7.089 0.126 -10.366 1.00 94.38 72 LYS A C 1
ATOM 540 O O . LYS A 1 72 ? -7.615 0.204 -11.474 1.00 94.38 72 LYS A O 1
ATOM 545 N N . TYR A 1 73 ? -6.904 -1.041 -9.741 1.00 93.56 73 TYR A N 1
ATOM 546 C CA . TYR A 1 73 ? -7.162 -2.348 -10.343 1.00 93.56 73 TYR A CA 1
ATOM 547 C C . TYR A 1 73 ? -8.097 -3.207 -9.476 1.00 93.56 73 TYR A C 1
ATOM 549 O O . TYR A 1 73 ? -8.017 -3.158 -8.249 1.00 93.56 73 TYR A O 1
ATOM 557 N N . PRO A 1 74 ? -8.940 -4.067 -10.078 1.00 95.00 74 PRO A N 1
ATOM 558 C CA . PRO A 1 74 ? -9.955 -4.845 -9.361 1.00 95.00 74 PRO A CA 1
ATOM 559 C C . PRO A 1 74 ? -9.395 -6.139 -8.735 1.00 95.00 74 PRO A C 1
ATOM 561 O O . PRO A 1 74 ? -10.041 -7.184 -8.780 1.00 95.00 74 PRO A O 1
ATOM 564 N N . HIS A 1 75 ? -8.175 -6.095 -8.190 1.00 96.44 75 HIS A N 1
ATOM 565 C CA . HIS A 1 75 ? -7.467 -7.277 -7.664 1.00 96.44 75 HIS A CA 1
ATOM 566 C C . HIS A 1 75 ? -7.285 -7.259 -6.144 1.00 96.44 75 HIS A C 1
ATOM 568 O O . HIS A 1 75 ? -6.903 -8.270 -5.554 1.00 96.44 75 HIS A O 1
ATOM 574 N N . SER A 1 76 ? -7.516 -6.107 -5.517 1.00 97.69 76 SER A N 1
ATOM 575 C CA . SER A 1 76 ? -7.361 -5.928 -4.076 1.00 97.69 76 SER A CA 1
ATOM 576 C C . SER A 1 76 ? -8.596 -6.427 -3.322 1.00 97.69 76 SER A C 1
ATOM 578 O O . SER A 1 76 ? -9.714 -6.378 -3.834 1.00 97.69 76 SER A O 1
ATOM 580 N N . MET A 1 77 ? -8.394 -6.907 -2.097 1.00 97.31 77 MET A N 1
ATOM 581 C CA . MET A 1 77 ? -9.444 -7.479 -1.253 1.00 97.31 77 MET A CA 1
ATOM 582 C C . MET A 1 77 ? -9.393 -6.894 0.157 1.00 97.31 77 MET A C 1
ATOM 584 O O . MET A 1 77 ? -8.317 -6.647 0.700 1.00 97.31 77 MET A O 1
ATOM 588 N N . MET A 1 78 ? -10.559 -6.754 0.768 1.00 96.38 78 MET A N 1
ATOM 589 C CA . MET A 1 78 ? -10.764 -6.438 2.175 1.00 96.38 78 MET A CA 1
ATOM 590 C C . MET A 1 78 ? -11.284 -7.667 2.913 1.00 96.38 78 MET A C 1
ATOM 592 O O . MET A 1 78 ? -12.022 -8.479 2.349 1.00 96.38 78 MET A O 1
ATOM 596 N N . VAL A 1 79 ? -10.920 -7.786 4.185 1.00 94.75 79 VAL A N 1
ATOM 597 C CA . VAL A 1 79 ? -11.458 -8.788 5.102 1.00 94.75 79 VAL A CA 1
ATOM 598 C C . VAL A 1 79 ? -12.196 -8.062 6.213 1.00 94.75 79 VAL A C 1
ATOM 600 O O . VAL A 1 79 ? -11.592 -7.312 6.980 1.00 94.75 79 VAL A O 1
ATOM 603 N N . VAL A 1 80 ? -13.500 -8.285 6.304 1.00 95.19 80 VAL A N 1
ATOM 604 C CA . VAL A 1 80 ? -14.391 -7.581 7.229 1.00 95.19 80 VAL A CA 1
ATOM 605 C C . VAL A 1 80 ? -14.989 -8.576 8.210 1.00 95.19 80 VAL A C 1
ATOM 607 O O . VAL A 1 80 ? -15.411 -9.663 7.822 1.00 95.19 80 VAL A O 1
ATOM 610 N N . HIS A 1 81 ? -15.026 -8.234 9.494 1.00 94.56 81 HIS A N 1
ATOM 611 C CA . HIS A 1 81 ? -15.745 -9.024 10.490 1.00 94.56 81 HIS A CA 1
ATOM 612 C C . HIS A 1 81 ? -17.257 -8.829 10.329 1.00 94.56 81 HIS A C 1
ATOM 614 O O . HIS A 1 81 ? -17.738 -7.703 10.426 1.00 94.56 81 HIS A O 1
ATOM 620 N N . ARG A 1 82 ? -18.001 -9.921 10.110 1.00 92.75 82 ARG A N 1
ATOM 621 C CA . ARG A 1 82 ? -19.429 -9.889 9.741 1.00 92.75 82 ARG A CA 1
ATOM 622 C C . ARG A 1 82 ? -20.293 -9.124 10.730 1.00 92.75 82 ARG A C 1
ATOM 624 O O . ARG A 1 82 ? -21.042 -8.242 10.331 1.00 92.75 82 ARG A O 1
ATOM 631 N N . ASP A 1 83 ? -20.167 -9.443 12.016 1.00 93.00 83 ASP A N 1
ATOM 632 C CA . ASP A 1 83 ? -21.107 -8.929 13.018 1.00 93.00 83 ASP A CA 1
ATOM 633 C C . ASP A 1 83 ? -20.840 -7.463 13.373 1.00 93.00 83 ASP A C 1
ATOM 635 O O . ASP A 1 83 ? -21.755 -6.732 13.738 1.00 93.00 83 ASP A O 1
ATOM 639 N N . SER A 1 84 ? -19.580 -7.025 13.288 1.00 94.06 84 SER A N 1
ATOM 640 C CA . SER A 1 84 ? -19.193 -5.656 13.654 1.00 94.06 84 SER A CA 1
ATOM 641 C C . SER A 1 84 ? -19.007 -4.732 12.456 1.00 94.06 84 SER A C 1
ATOM 643 O O . SER A 1 84 ? -18.825 -3.535 12.655 1.00 94.06 84 SER A O 1
ATOM 645 N N . GLY A 1 85 ? -18.973 -5.272 11.235 1.00 91.38 85 GLY A N 1
ATOM 646 C CA . GLY A 1 85 ? -18.639 -4.527 10.020 1.00 91.38 85 GLY A CA 1
ATOM 647 C C . GLY A 1 85 ? -17.208 -3.981 9.987 1.00 91.38 85 GLY A C 1
ATOM 648 O O . GLY A 1 85 ? -16.884 -3.194 9.110 1.00 91.38 85 GLY A O 1
ATOM 649 N N . LYS A 1 86 ? -16.342 -4.365 10.934 1.00 93.00 86 LYS A N 1
ATOM 650 C CA . LYS A 1 86 ? -14.996 -3.794 11.068 1.00 93.00 86 LYS A CA 1
ATOM 651 C C . LYS A 1 86 ? -14.027 -4.410 10.058 1.00 93.00 86 LYS A C 1
ATOM 653 O O . LYS A 1 86 ? -13.903 -5.638 10.021 1.00 93.00 86 LYS A O 1
ATOM 658 N N . LEU A 1 87 ? -13.266 -3.583 9.338 1.00 94.12 87 LEU A N 1
ATOM 659 C CA . LEU A 1 87 ? -12.107 -4.030 8.563 1.00 94.12 87 LEU A CA 1
ATOM 660 C C . LEU A 1 87 ? -11.029 -4.618 9.486 1.00 94.12 87 LEU A C 1
ATOM 662 O O . LEU A 1 87 ? -10.544 -3.963 10.412 1.00 94.12 87 LEU A O 1
ATOM 666 N N . ILE A 1 88 ? -10.658 -5.873 9.239 1.00 92.50 88 ILE A N 1
ATOM 667 C CA . ILE A 1 88 ? -9.644 -6.599 10.019 1.00 92.50 88 ILE A CA 1
ATOM 668 C C . ILE A 1 88 ? -8.381 -6.924 9.220 1.00 92.50 88 ILE A C 1
ATOM 670 O O . ILE A 1 88 ? -7.385 -7.344 9.802 1.00 92.50 88 ILE A O 1
ATOM 674 N N . GLY A 1 89 ? -8.414 -6.754 7.899 1.00 92.06 89 GLY A N 1
ATOM 675 C CA . GLY A 1 89 ? -7.275 -7.044 7.042 1.00 92.06 89 GLY A CA 1
ATOM 676 C C . GLY A 1 89 ? -7.508 -6.609 5.607 1.00 92.06 89 GLY A C 1
ATOM 677 O O . GLY A 1 89 ? -8.645 -6.455 5.160 1.00 92.06 89 GLY A O 1
ATOM 678 N N . VAL A 1 90 ? -6.413 -6.424 4.882 1.00 95.31 90 VAL A N 1
ATOM 679 C CA . VAL A 1 90 ? -6.418 -6.022 3.477 1.00 95.31 90 VAL A CA 1
ATOM 680 C C . VAL A 1 90 ? -5.374 -6.824 2.724 1.00 95.31 90 VAL A C 1
ATOM 682 O O . VAL A 1 90 ? -4.315 -7.146 3.253 1.00 95.31 90 VAL A O 1
ATOM 685 N N . ARG A 1 91 ? -5.658 -7.114 1.461 1.00 95.69 91 ARG A N 1
ATOM 686 C CA . ARG A 1 91 ? -4.670 -7.600 0.509 1.00 95.69 91 ARG A CA 1
ATOM 687 C C . ARG A 1 91 ? -4.642 -6.642 -0.660 1.00 95.69 91 ARG A C 1
ATOM 689 O O . ARG A 1 91 ? -5.598 -6.584 -1.432 1.00 95.69 91 ARG A O 1
ATOM 696 N N . LEU A 1 92 ? -3.541 -5.915 -0.788 1.00 96.88 92 LEU A N 1
ATOM 697 C CA . LEU A 1 92 ? -3.371 -4.915 -1.830 1.00 96.88 92 LEU A CA 1
ATOM 698 C C . LEU A 1 92 ? -2.551 -5.493 -2.971 1.00 96.88 92 LEU A C 1
ATOM 700 O O . LEU A 1 92 ? -1.451 -6.023 -2.775 1.00 96.88 92 LEU A O 1
ATOM 704 N N . MET A 1 93 ? -3.120 -5.418 -4.166 1.00 96.62 93 MET A N 1
ATOM 705 C CA . MET A 1 93 ? -2.515 -5.928 -5.383 1.00 96.62 93 MET A CA 1
ATOM 706 C C . MET A 1 93 ? -2.497 -4.843 -6.448 1.00 96.62 93 MET A C 1
ATOM 708 O O . MET A 1 93 ? -3.460 -4.098 -6.603 1.00 96.62 93 MET A O 1
ATOM 712 N N . SER A 1 94 ? -1.409 -4.784 -7.206 1.00 94.25 94 SER A N 1
ATOM 713 C CA . SER A 1 94 ? -1.257 -3.854 -8.322 1.00 94.25 94 SER A CA 1
ATOM 714 C C . SER A 1 94 ? -0.817 -4.591 -9.580 1.00 94.25 94 SER A C 1
ATOM 716 O O . SER A 1 94 ? -0.394 -5.746 -9.529 1.00 94.25 94 SER A O 1
ATOM 718 N N . GLU A 1 95 ? -0.911 -3.935 -10.726 1.00 93.31 95 GLU A N 1
ATOM 719 C CA . GLU A 1 95 ? -0.367 -4.458 -11.972 1.00 93.31 95 GLU A CA 1
ATOM 720 C C . GLU A 1 95 ? 0.956 -3.758 -12.305 1.00 93.31 95 GLU A C 1
ATOM 722 O O . GLU A 1 95 ? 1.082 -2.540 -12.162 1.00 93.31 95 GLU A O 1
ATOM 727 N N . TRP A 1 96 ? 1.941 -4.528 -12.771 1.00 90.81 96 TRP A N 1
ATOM 728 C CA . TRP A 1 96 ? 3.216 -4.018 -13.277 1.00 90.81 96 TRP A CA 1
ATOM 729 C C . TRP A 1 96 ? 3.425 -4.488 -14.704 1.00 90.81 96 TRP A C 1
ATOM 731 O O . TRP A 1 96 ? 3.342 -5.683 -14.996 1.00 90.81 96 TRP A O 1
ATOM 741 N N . GLN A 1 97 ? 3.648 -3.539 -15.602 1.00 91.12 97 GLN A N 1
ATOM 742 C CA . GLN A 1 97 ? 3.768 -3.792 -17.025 1.00 91.12 97 GLN A CA 1
ATOM 743 C C . GLN A 1 97 ? 5.197 -3.510 -17.478 1.00 91.12 97 GLN A C 1
ATOM 745 O O . GLN A 1 97 ? 5.832 -2.556 -17.032 1.00 91.12 97 GLN A O 1
ATOM 750 N N . ARG A 1 98 ? 5.704 -4.357 -18.373 1.00 88.19 98 ARG A N 1
ATOM 751 C CA . ARG A 1 98 ? 7.005 -4.148 -19.002 1.00 88.19 98 ARG A CA 1
ATOM 752 C C . ARG A 1 98 ? 6.971 -2.836 -19.787 1.00 88.19 98 ARG A C 1
ATOM 754 O O . ARG A 1 98 ? 5.972 -2.540 -20.442 1.00 88.19 98 ARG A O 1
ATOM 761 N N . ASP A 1 99 ? 8.042 -2.058 -19.682 1.00 82.25 99 ASP A N 1
ATOM 762 C CA . ASP A 1 99 ? 8.222 -0.765 -20.357 1.00 82.25 99 ASP A CA 1
ATOM 763 C C . ASP A 1 99 ? 7.182 0.313 -19.994 1.00 82.25 99 ASP A C 1
ATOM 765 O O . ASP A 1 99 ? 7.159 1.386 -20.604 1.00 82.25 99 ASP A O 1
ATOM 769 N N . SER A 1 100 ? 6.330 0.088 -18.982 1.00 80.00 100 SER A N 1
ATOM 770 C CA . SER A 1 100 ? 5.512 1.174 -18.447 1.00 80.00 100 SER A CA 1
ATOM 771 C C . SER A 1 100 ? 6.416 2.154 -17.717 1.00 80.00 100 SER A C 1
ATOM 773 O O . SER A 1 100 ? 7.203 1.744 -16.862 1.00 80.00 100 SER A O 1
ATOM 775 N N . LYS A 1 101 ? 6.257 3.449 -18.000 1.00 68.25 101 LYS A N 1
ATOM 776 C CA . LYS A 1 101 ? 6.765 4.491 -17.109 1.00 68.25 101 LYS A CA 1
ATOM 777 C C . LYS A 1 101 ? 6.008 4.331 -15.794 1.00 68.25 101 LYS A C 1
ATOM 779 O O . LYS A 1 101 ? 4.832 4.686 -15.733 1.00 68.25 101 LYS A O 1
ATOM 784 N N . GLU A 1 102 ? 6.628 3.714 -14.788 1.00 66.81 102 GLU A N 1
ATOM 785 C CA . GLU A 1 102 ? 6.049 3.759 -13.449 1.00 66.81 102 GLU A CA 1
ATOM 786 C C . GLU A 1 102 ? 5.892 5.235 -13.071 1.00 66.81 102 GLU A C 1
ATOM 788 O O . GLU A 1 102 ? 6.756 6.059 -13.379 1.00 66.81 102 GLU A O 1
ATOM 793 N N . GLU A 1 103 ? 4.750 5.580 -12.474 1.00 62.94 103 GLU A N 1
ATOM 794 C CA . GLU A 1 103 ? 4.573 6.903 -11.886 1.00 62.94 103 GLU A CA 1
ATOM 795 C C . GLU A 1 103 ? 5.695 7.085 -10.865 1.00 62.94 103 GLU A C 1
ATOM 797 O O . GLU A 1 103 ? 5.741 6.389 -9.849 1.00 62.94 103 GLU A O 1
ATOM 802 N N . VAL A 1 104 ? 6.627 7.988 -11.174 1.00 60.91 104 VAL A N 1
ATOM 803 C CA . VAL A 1 104 ? 7.634 8.416 -10.212 1.00 60.91 104 VAL A CA 1
ATOM 804 C C . VAL A 1 104 ? 6.861 9.038 -9.062 1.00 60.91 104 VAL A C 1
ATOM 806 O O . VAL A 1 104 ? 6.121 10.006 -9.250 1.00 60.91 104 VAL A O 1
ATOM 809 N N . LEU A 1 105 ? 6.987 8.444 -7.880 1.00 65.19 105 LEU A N 1
ATOM 810 C CA . LEU A 1 105 ? 6.376 8.994 -6.687 1.00 65.19 105 LEU A CA 1
ATOM 811 C C . LEU A 1 105 ? 7.106 10.298 -6.363 1.00 65.19 105 LEU A C 1
ATOM 813 O O . LEU A 1 105 ? 8.226 10.287 -5.862 1.00 65.19 105 LEU A O 1
ATOM 817 N N . HIS A 1 106 ? 6.482 11.429 -6.682 1.00 64.69 106 HIS A N 1
ATOM 818 C CA . HIS A 1 106 ? 6.942 12.750 -6.259 1.00 64.69 106 HIS A CA 1
ATOM 819 C C . HIS A 1 106 ? 6.538 12.985 -4.799 1.00 64.69 106 HIS A C 1
ATOM 821 O O . HIS A 1 106 ? 5.734 13.864 -4.502 1.00 64.69 106 HIS A O 1
ATOM 827 N N . ILE A 1 107 ? 7.048 12.142 -3.905 1.00 72.56 107 ILE A N 1
ATOM 828 C CA . ILE A 1 107 ? 6.811 12.219 -2.464 1.00 72.56 107 ILE A CA 1
ATOM 829 C C . ILE A 1 107 ? 8.147 12.431 -1.761 1.00 72.56 107 ILE A C 1
ATOM 831 O O . ILE A 1 107 ? 9.156 11.825 -2.125 1.00 72.56 107 ILE A O 1
ATOM 835 N N . GLU A 1 108 ? 8.160 13.323 -0.777 1.00 77.94 108 GLU A N 1
ATOM 836 C CA . GLU A 1 108 ? 9.318 13.510 0.088 1.00 77.94 108 GLU A CA 1
ATOM 837 C C . GLU A 1 108 ? 9.334 12.363 1.100 1.00 77.94 108 GLU A C 1
ATOM 839 O O . GLU A 1 108 ? 8.424 12.221 1.914 1.00 77.94 108 GLU A O 1
ATOM 844 N N . LEU A 1 109 ? 10.334 11.491 0.995 1.00 82.62 109 LEU A N 1
ATOM 845 C CA . LEU A 1 109 ? 10.459 10.318 1.850 1.00 82.62 109 LEU A CA 1
ATOM 846 C C . LEU A 1 109 ? 11.464 10.572 2.957 1.00 82.62 109 LEU A C 1
ATOM 848 O O . LEU A 1 109 ? 12.519 11.167 2.740 1.00 82.62 109 LEU A O 1
ATOM 852 N N . ASP A 1 110 ? 11.169 10.038 4.136 1.00 86.31 110 ASP A N 1
ATOM 853 C CA . ASP A 1 110 ? 12.175 9.936 5.178 1.00 86.31 110 ASP A CA 1
ATOM 854 C C . ASP A 1 110 ? 13.274 8.928 4.788 1.00 86.31 110 ASP A C 1
ATOM 856 O O . ASP A 1 110 ? 13.129 8.117 3.864 1.00 86.31 110 ASP A O 1
ATOM 860 N N . GLU A 1 111 ? 14.392 8.973 5.510 1.00 90.25 111 GLU A N 1
ATOM 861 C CA . GLU A 1 111 ? 15.548 8.106 5.268 1.00 90.25 111 GLU A CA 1
ATOM 862 C C . GLU A 1 111 ? 15.175 6.616 5.297 1.00 90.25 111 GLU A C 1
ATOM 864 O O . GLU A 1 111 ? 15.568 5.864 4.403 1.00 90.25 111 GLU A O 1
ATOM 869 N N . GLY A 1 112 ? 14.356 6.194 6.266 1.00 90.88 112 GLY A N 1
ATOM 870 C CA . GLY A 1 112 ? 13.920 4.807 6.390 1.00 90.88 112 GLY A CA 1
ATOM 871 C C . GLY A 1 112 ? 13.099 4.367 5.181 1.00 90.88 112 GLY A C 1
ATOM 872 O O . GLY A 1 112 ? 13.393 3.337 4.571 1.00 90.88 112 GLY A O 1
ATOM 873 N N . SER A 1 113 ? 12.116 5.173 4.774 1.00 89.50 113 SER A N 1
ATOM 874 C CA . SER A 1 113 ? 11.309 4.893 3.578 1.00 89.50 113 SER A CA 1
ATOM 875 C C . SER A 1 113 ? 12.156 4.847 2.300 1.00 89.50 113 SER A C 1
ATOM 877 O O . SER A 1 113 ? 11.931 3.994 1.440 1.00 89.50 113 SER A O 1
ATOM 879 N N . THR A 1 114 ? 13.174 5.702 2.194 1.00 90.25 114 THR A N 1
ATOM 880 C CA . THR A 1 114 ? 14.107 5.728 1.055 1.00 90.25 114 THR A CA 1
ATOM 881 C C . THR A 1 114 ? 14.947 4.451 0.980 1.00 90.25 114 THR A C 1
ATOM 883 O O . THR A 1 114 ? 15.088 3.855 -0.094 1.00 90.25 114 THR A O 1
ATOM 886 N N . ILE A 1 115 ? 15.469 3.985 2.120 1.00 92.38 115 ILE A N 1
ATOM 887 C CA . ILE A 1 115 ? 16.209 2.719 2.214 1.00 92.38 115 ILE A CA 1
ATOM 888 C C . ILE A 1 115 ? 15.303 1.548 1.823 1.00 92.38 115 ILE A C 1
ATOM 890 O O . ILE A 1 115 ? 15.704 0.706 1.017 1.00 92.38 115 ILE A O 1
ATOM 894 N N . LEU A 1 116 ? 14.072 1.509 2.344 1.00 91.19 116 LEU A N 1
ATOM 895 C CA . LEU A 1 116 ? 13.110 0.454 2.027 1.00 91.19 116 LEU A CA 1
ATOM 896 C C . LEU A 1 116 ? 12.819 0.386 0.524 1.00 91.19 116 LEU A C 1
ATOM 898 O O . LEU A 1 116 ? 12.916 -0.690 -0.066 1.00 91.19 116 LEU A O 1
ATOM 902 N N . LEU A 1 117 ? 12.505 1.519 -0.110 1.00 88.25 117 LEU A N 1
ATOM 903 C CA . LEU A 1 117 ? 12.261 1.548 -1.553 1.00 88.25 117 LEU A CA 1
ATOM 904 C C . LEU A 1 117 ? 13.486 1.097 -2.346 1.00 88.25 117 LEU A C 1
ATOM 906 O O . LEU A 1 117 ? 13.347 0.275 -3.245 1.00 88.25 117 LEU A O 1
ATOM 910 N N . SER A 1 118 ? 14.683 1.530 -1.950 1.00 89.50 118 SER A N 1
ATOM 911 C CA . SER A 1 118 ? 15.930 1.125 -2.609 1.00 89.50 118 SER A CA 1
ATOM 912 C C . SER A 1 118 ? 16.154 -0.390 -2.543 1.00 89.50 118 SER A C 1
ATOM 914 O O . SER A 1 118 ? 16.530 -1.007 -3.540 1.00 89.50 118 SER A O 1
ATOM 916 N N . ILE A 1 119 ? 15.885 -1.022 -1.393 1.00 90.94 119 ILE A N 1
ATOM 917 C CA . ILE A 1 119 ? 15.940 -2.486 -1.249 1.00 90.94 119 ILE A CA 1
ATOM 918 C C . ILE A 1 119 ? 14.936 -3.146 -2.198 1.00 90.94 119 ILE A C 1
ATOM 920 O O . ILE A 1 119 ? 15.285 -4.076 -2.927 1.00 90.94 119 ILE A O 1
ATOM 924 N N . LEU A 1 120 ? 13.692 -2.665 -2.204 1.00 88.25 120 LEU A N 1
ATOM 925 C CA . LEU A 1 120 ? 12.629 -3.238 -3.024 1.00 88.25 120 LEU A CA 1
ATOM 926 C C . LEU A 1 120 ? 12.893 -3.070 -4.524 1.00 88.25 120 LEU A C 1
ATOM 928 O O . LEU A 1 120 ? 12.565 -3.976 -5.287 1.00 88.25 120 LEU A O 1
ATOM 932 N N . ASP A 1 121 ? 13.471 -1.954 -4.952 1.00 87.31 121 ASP A N 1
ATOM 933 C CA . ASP A 1 121 ? 13.784 -1.691 -6.357 1.00 87.31 121 ASP A CA 1
ATOM 934 C C . ASP A 1 121 ? 14.975 -2.528 -6.825 1.00 87.31 121 ASP A C 1
ATOM 936 O O . ASP A 1 121 ? 14.909 -3.147 -7.889 1.00 87.31 121 ASP A O 1
ATOM 940 N N . ASN A 1 122 ? 16.000 -2.678 -5.982 1.00 89.12 122 ASN A N 1
ATOM 941 C CA . ASN A 1 122 ? 17.124 -3.576 -6.250 1.00 89.12 122 ASN A CA 1
ATOM 942 C C . ASN A 1 122 ? 16.683 -5.040 -6.385 1.00 89.12 122 ASN A C 1
ATOM 944 O O . ASN A 1 122 ? 17.191 -5.761 -7.236 1.00 89.12 122 ASN A O 1
ATOM 948 N N . LEU A 1 123 ? 15.709 -5.494 -5.589 1.00 85.81 123 LEU A N 1
ATOM 949 C CA . LEU A 1 123 ? 15.165 -6.854 -5.714 1.00 85.81 123 LEU A CA 1
ATOM 950 C C . LEU A 1 123 ? 14.374 -7.070 -7.015 1.00 85.81 123 LEU A C 1
ATOM 952 O O . LEU A 1 123 ? 14.198 -8.209 -7.448 1.00 85.81 123 LEU A O 1
ATOM 956 N N . LYS A 1 124 ? 13.870 -5.996 -7.630 1.00 86.88 124 LYS A N 1
ATOM 957 C CA . LYS A 1 124 ? 13.024 -6.054 -8.831 1.00 86.88 124 LYS A CA 1
ATOM 958 C C . LYS A 1 124 ? 13.785 -5.773 -10.121 1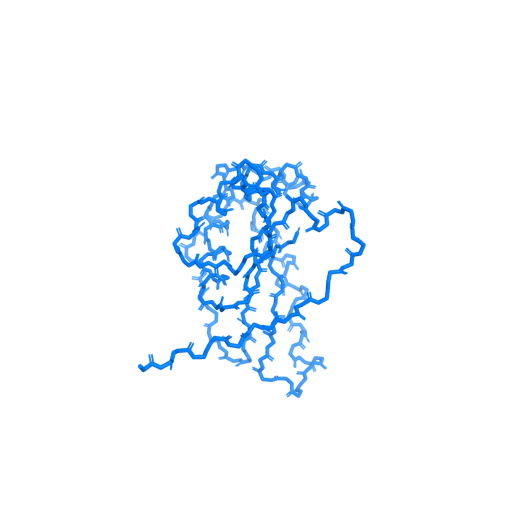.00 86.88 124 LYS A C 1
ATOM 960 O O . LYS A 1 124 ? 13.252 -6.100 -11.181 1.00 86.88 124 LYS A O 1
ATOM 965 N N . SER A 1 125 ? 14.981 -5.189 -10.057 1.00 87.12 125 SER A N 1
ATOM 966 C CA . SER A 1 125 ? 15.737 -4.733 -11.234 1.00 87.12 125 SER A CA 1
ATOM 967 C C . SER A 1 125 ? 15.928 -5.838 -12.279 1.00 87.12 125 SER A C 1
ATOM 969 O O . SER A 1 125 ? 15.732 -5.608 -13.470 1.00 87.12 125 SER A O 1
ATOM 971 N N . GLU A 1 126 ? 16.191 -7.065 -11.829 1.00 89.25 126 GLU A N 1
ATOM 972 C CA . GLU A 1 126 ? 16.428 -8.221 -12.701 1.00 89.25 126 GLU A CA 1
ATOM 973 C C . GLU A 1 126 ? 15.157 -8.982 -13.102 1.00 89.25 126 GLU A C 1
ATOM 975 O O . GLU A 1 126 ? 15.209 -9.901 -13.924 1.00 89.25 126 GLU A O 1
ATOM 980 N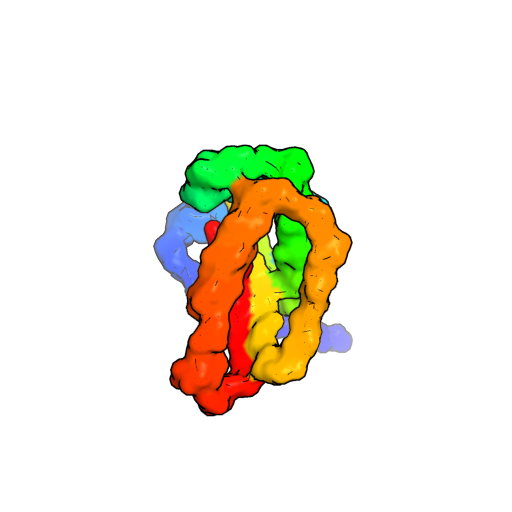 N . PHE A 1 127 ? 13.991 -8.624 -12.556 1.00 91.31 127 PHE A N 1
ATOM 981 C CA . PHE A 1 127 ? 12.763 -9.400 -12.747 1.00 91.31 127 PHE A CA 1
ATOM 982 C C . PHE A 1 127 ? 12.416 -9.583 -14.230 1.00 91.31 127 PHE A C 1
ATOM 984 O O . PHE A 1 127 ? 12.102 -10.691 -14.673 1.00 91.31 127 PHE A O 1
ATOM 991 N N . TRP A 1 128 ? 12.497 -8.508 -15.016 1.00 91.75 128 TRP A N 1
ATOM 992 C CA . TRP A 1 128 ? 12.154 -8.544 -16.438 1.00 91.75 128 TRP A CA 1
ATOM 993 C C . TRP A 1 128 ? 13.174 -9.292 -17.295 1.00 91.75 128 TRP A C 1
ATOM 995 O O . TRP A 1 128 ? 12.794 -9.798 -18.356 1.00 91.75 128 TRP A O 1
ATOM 1005 N N . ASN A 1 129 ? 14.421 -9.403 -16.837 1.00 91.50 129 ASN A N 1
ATOM 1006 C CA . ASN A 1 129 ? 15.440 -10.228 -17.482 1.00 91.50 129 ASN A CA 1
ATOM 1007 C C . ASN A 1 129 ? 15.130 -11.712 -17.249 1.00 91.50 129 ASN A C 1
ATOM 1009 O O . ASN A 1 129 ? 15.133 -12.505 -18.188 1.00 91.50 129 ASN A O 1
ATOM 1013 N N . ILE A 1 130 ? 14.763 -12.071 -16.015 1.00 92.69 130 ILE A N 1
ATOM 1014 C CA . ILE A 1 130 ? 14.405 -13.446 -15.633 1.00 92.69 130 ILE A CA 1
ATOM 1015 C C . ILE A 1 130 ? 13.102 -13.894 -16.312 1.00 92.69 130 ILE A C 1
ATOM 1017 O O . ILE A 1 130 ? 12.976 -15.039 -16.743 1.00 92.69 130 ILE A O 1
ATOM 1021 N N . ARG A 1 131 ? 12.116 -12.999 -16.422 1.00 92.25 131 ARG A N 1
ATOM 1022 C CA . ARG A 1 131 ? 10.804 -13.263 -17.034 1.00 92.25 131 ARG A CA 1
ATOM 1023 C C . ARG A 1 131 ? 10.633 -12.526 -18.353 1.00 92.25 131 ARG A C 1
ATOM 1025 O O . ARG A 1 131 ? 9.668 -11.783 -18.530 1.00 92.25 131 ARG A O 1
ATOM 1032 N N . ALA A 1 132 ? 11.575 -12.741 -19.274 1.00 90.75 132 ALA A N 1
ATOM 1033 C CA . ALA A 1 132 ? 11.611 -12.129 -20.607 1.00 90.75 132 ALA A CA 1
ATOM 1034 C C . ALA A 1 132 ? 10.302 -12.302 -21.411 1.00 90.75 132 ALA A C 1
ATOM 1036 O O . ALA A 1 132 ? 9.944 -11.442 -22.212 1.00 90.75 132 ALA A O 1
ATOM 1037 N N . ASP A 1 133 ? 9.562 -13.383 -21.158 1.00 93.94 133 ASP A N 1
ATOM 1038 C CA . ASP A 1 133 ? 8.279 -13.724 -21.780 1.00 93.94 133 ASP A CA 1
ATOM 1039 C C . ASP A 1 133 ? 7.095 -12.883 -21.267 1.00 93.94 133 ASP A C 1
ATOM 1041 O O . ASP A 1 133 ? 6.098 -12.689 -21.969 1.00 93.94 133 ASP A O 1
ATOM 1045 N N . ALA A 1 134 ? 7.185 -12.379 -20.035 1.00 93.88 134 ALA A N 1
ATOM 1046 C CA . ALA A 1 134 ? 6.096 -11.668 -19.390 1.00 93.88 134 ALA A CA 1
ATOM 1047 C C . ALA A 1 134 ? 6.011 -10.214 -19.875 1.00 93.88 134 ALA A C 1
ATOM 1049 O O . ALA A 1 134 ? 6.987 -9.460 -19.846 1.00 93.88 134 ALA A O 1
ATOM 1050 N N . LYS A 1 135 ? 4.800 -9.798 -20.259 1.00 92.56 135 LYS A N 1
ATOM 1051 C CA . LYS A 1 135 ? 4.476 -8.400 -20.603 1.00 92.56 135 LYS A CA 1
ATOM 1052 C C . LYS A 1 135 ? 3.847 -7.637 -19.443 1.00 92.56 135 LYS A C 1
ATOM 1054 O O . LYS A 1 135 ? 3.925 -6.415 -19.394 1.00 92.56 135 LYS A O 1
ATOM 1059 N N . LYS A 1 136 ? 3.189 -8.353 -18.533 1.00 93.12 136 LYS A N 1
ATOM 1060 C CA . LYS A 1 136 ? 2.448 -7.799 -17.404 1.00 93.12 136 LYS A CA 1
ATOM 1061 C C . LYS A 1 136 ? 2.384 -8.828 -16.290 1.00 93.12 136 LYS A C 1
ATOM 1063 O O . LYS A 1 136 ? 2.226 -10.016 -16.567 1.00 93.12 136 LYS A O 1
ATOM 1068 N N . VAL A 1 137 ? 2.494 -8.373 -15.051 1.00 93.75 137 VAL A N 1
ATOM 1069 C CA . VAL A 1 137 ? 2.435 -9.221 -13.864 1.00 93.75 137 VAL A CA 1
ATOM 1070 C C . VAL A 1 137 ? 1.569 -8.585 -12.792 1.00 93.75 137 VAL A C 1
ATOM 1072 O O . VAL A 1 137 ? 1.459 -7.363 -12.694 1.00 93.75 137 VAL A O 1
ATOM 1075 N N . LEU A 1 138 ? 0.955 -9.440 -11.984 1.00 94.31 138 LEU A N 1
ATOM 1076 C CA . LEU A 1 138 ? 0.216 -9.032 -10.804 1.00 94.31 138 LEU A CA 1
ATOM 1077 C C . LEU A 1 138 ? 1.178 -9.005 -9.609 1.00 94.31 138 LEU A C 1
ATOM 1079 O O . LEU A 1 138 ? 1.804 -10.018 -9.287 1.00 94.31 138 LEU A O 1
ATOM 1083 N N . ARG A 1 139 ? 1.300 -7.853 -8.955 1.00 91.31 139 ARG A N 1
ATOM 1084 C CA . ARG A 1 139 ? 2.136 -7.633 -7.774 1.00 91.31 139 ARG A CA 1
ATOM 1085 C C . ARG A 1 139 ? 1.306 -7.698 -6.505 1.00 91.31 139 ARG A C 1
ATOM 1087 O O . ARG A 1 139 ? 0.168 -7.240 -6.466 1.00 91.31 139 ARG A O 1
ATOM 1094 N N . ARG A 1 140 ? 1.909 -8.245 -5.453 1.00 92.44 140 ARG A N 1
ATOM 1095 C CA . ARG A 1 140 ? 1.429 -8.096 -4.077 1.00 92.44 140 ARG A CA 1
ATOM 1096 C C . ARG A 1 140 ? 2.165 -6.910 -3.478 1.00 92.44 140 ARG A C 1
ATOM 1098 O O . ARG A 1 140 ? 3.391 -6.931 -3.463 1.00 92.44 140 ARG A O 1
ATOM 1105 N N . GLU A 1 141 ? 1.427 -5.908 -3.030 1.00 90.94 141 GLU A N 1
ATOM 1106 C CA . GLU A 1 141 ? 2.014 -4.745 -2.363 1.00 90.94 141 GLU A CA 1
ATOM 1107 C C . GLU A 1 141 ? 1.936 -4.902 -0.837 1.00 90.94 141 GLU A C 1
ATOM 1109 O O . GLU A 1 141 ? 2.935 -4.689 -0.161 1.00 90.94 141 GLU A O 1
ATOM 1114 N N . ILE A 1 142 ? 0.783 -5.334 -0.297 1.00 89.50 142 ILE A N 1
ATOM 1115 C CA . ILE A 1 142 ? 0.553 -5.564 1.147 1.00 89.50 142 ILE A CA 1
ATOM 1116 C C . ILE A 1 142 ? -0.290 -6.837 1.352 1.00 89.50 142 ILE A C 1
ATOM 1118 O O . ILE A 1 142 ? -1.175 -7.137 0.540 1.00 89.50 142 ILE A O 1
ATOM 1122 N N . THR A 1 143 ? -0.010 -7.616 2.405 1.00 76.56 143 THR A N 1
ATOM 1123 C CA . THR A 1 143 ? -0.771 -8.812 2.837 1.00 76.56 143 THR A CA 1
ATOM 1124 C C . THR A 1 143 ? -0.769 -8.932 4.355 1.00 76.56 143 THR A C 1
ATOM 1126 O O . THR A 1 143 ? 0.261 -8.558 4.956 1.00 76.56 143 THR A O 1
#

Radius of gyration: 17.42 Å; chains: 1; bounding box: 53×38×36 Å

pLDDT: mean 84.47, std 17.43, range [33.09, 97.69]

Organism: NCBI:txid1317129